Protein AF-A0A357ARF7-F1 (afdb_monomer_lite)

Radius of gyration: 13.1 Å; chains: 1; bounding box: 37×27×34 Å

pLDDT: mean 84.06, std 14.28, range [50.59, 96.81]

Foldseek 3Di:
DFKWAQQDKAFPCPDPPDDDPPQQGWIWTWIATPPPRDIDIDTDGPVLCVVQVPDHGFMWDWDDDPPDTDTHTDDD

Sequence (76 aa):
MDEYEVIRIDEMDFGCEGRPDNEGGKVLVKLKSLKDGSIDAIPYLDKELYAKNINEGDVVLLEEKGKSITLNKKEQ

Secondary structure (DSSP, 8-state):
-EEEEEEEEEE----SS---TTS--EEEEEEEETTT--EEEEEEEHHHHHHTT--TT-EEEEEEETTEEEEEE---

Structure (mmCIF, N/CA/C/O backbone):
data_AF-A0A357ARF7-F1
#
_entry.id   AF-A0A357ARF7-F1
#
loop_
_atom_site.group_PDB
_atom_site.id
_atom_site.type_symbol
_atom_site.label_atom_id
_atom_site.label_alt_id
_atom_site.label_comp_id
_atom_site.label_asym_id
_atom_site.label_entity_id
_atom_site.label_seq_id
_atom_site.pdbx_PDB_ins_code
_atom_site.Cartn_x
_atom_site.Cartn_y
_atom_site.Cartn_z
_atom_site.occupancy
_atom_site.B_iso_or_equiv
_atom_site.auth_seq_id
_atom_site.auth_comp_id
_atom_site.auth_asym_id
_atom_site.auth_atom_id
_atom_site.pdbx_PDB_model_num
ATOM 1 N N . MET A 1 1 ? -7.432 7.140 11.376 1.00 72.12 1 MET A N 1
ATOM 2 C CA . MET A 1 1 ? -6.668 6.155 10.593 1.00 72.12 1 MET A CA 1
ATOM 3 C C . MET A 1 1 ? -7.705 5.263 9.979 1.00 72.12 1 MET A C 1
ATOM 5 O O . MET A 1 1 ? -8.461 4.646 10.721 1.00 72.12 1 MET A O 1
ATOM 9 N N . ASP A 1 2 ? -7.794 5.296 8.664 1.00 87.62 2 ASP A N 1
ATOM 10 C CA . ASP A 1 2 ? -8.784 4.535 7.921 1.00 87.62 2 ASP A CA 1
ATOM 11 C C . ASP A 1 2 ? -8.085 3.311 7.321 1.00 87.62 2 ASP A C 1
ATOM 13 O O . ASP A 1 2 ? -6.900 3.362 6.971 1.00 87.62 2 ASP A O 1
ATOM 17 N N . GLU A 1 3 ? -8.806 2.194 7.291 1.00 93.50 3 GLU A N 1
ATOM 18 C CA . GLU A 1 3 ? -8.297 0.905 6.830 1.00 93.50 3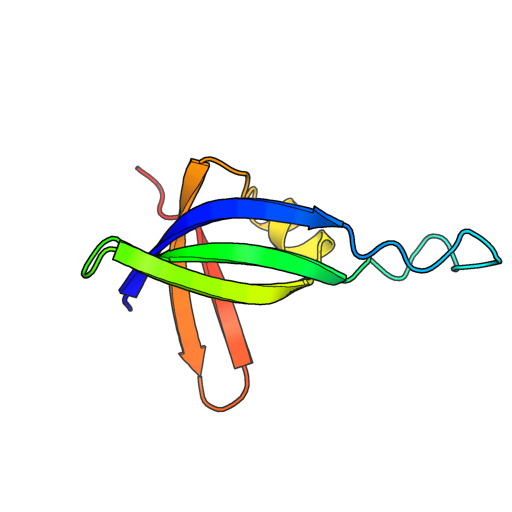 GLU A CA 1
ATOM 19 C C . GLU A 1 3 ? -8.587 0.724 5.345 1.00 93.50 3 GLU A C 1
ATOM 21 O O . GLU A 1 3 ? -9.719 0.920 4.888 1.00 93.50 3 GLU A O 1
ATOM 26 N N . TYR A 1 4 ? -7.561 0.313 4.610 1.00 95.62 4 TYR A N 1
ATOM 27 C CA . TYR A 1 4 ? -7.636 0.075 3.180 1.00 95.62 4 TYR A CA 1
ATOM 28 C C . TYR A 1 4 ? -7.036 -1.280 2.834 1.00 95.62 4 TYR A C 1
ATOM 30 O O . TYR A 1 4 ? -6.021 -1.678 3.394 1.00 95.62 4 TYR A O 1
ATOM 38 N N . GLU A 1 5 ? -7.637 -1.970 1.878 1.00 96.12 5 GLU A N 1
ATOM 39 C CA . GLU A 1 5 ? -7.052 -3.140 1.230 1.00 96.12 5 GLU A CA 1
ATOM 40 C C . GLU A 1 5 ? -6.248 -2.689 0.009 1.00 96.12 5 GLU A C 1
ATOM 42 O O . GLU A 1 5 ? -6.744 -1.918 -0.820 1.00 96.12 5 GLU A O 1
ATOM 47 N N . VAL A 1 6 ? -5.009 -3.162 -0.116 1.00 95.81 6 VAL A N 1
ATOM 48 C CA . VAL A 1 6 ? -4.206 -2.966 -1.324 1.00 95.81 6 VAL A CA 1
ATOM 49 C C . VAL A 1 6 ? -4.745 -3.891 -2.405 1.00 95.81 6 VAL A C 1
ATOM 51 O O . VAL A 1 6 ? -4.434 -5.075 -2.433 1.00 95.81 6 VAL A O 1
ATOM 54 N N . ILE A 1 7 ? -5.564 -3.366 -3.310 1.00 96.81 7 ILE A N 1
ATOM 55 C CA . ILE A 1 7 ? -6.198 -4.189 -4.348 1.00 96.81 7 ILE A CA 1
ATOM 56 C C . ILE A 1 7 ? -5.322 -4.364 -5.586 1.00 96.81 7 ILE A C 1
ATOM 58 O O . ILE A 1 7 ? -5.553 -5.292 -6.359 1.00 96.81 7 ILE A O 1
ATOM 62 N N . ARG A 1 8 ? -4.372 -3.445 -5.818 1.00 95.12 8 ARG A N 1
ATOM 63 C CA . ARG A 1 8 ? -3.436 -3.520 -6.944 1.00 95.12 8 ARG A CA 1
ATOM 64 C C . ARG A 1 8 ? -2.232 -2.600 -6.768 1.00 95.12 8 ARG A C 1
ATOM 66 O O . ARG A 1 8 ? -2.393 -1.486 -6.263 1.00 95.12 8 ARG A O 1
ATOM 73 N N . ILE A 1 9 ? -1.069 -3.009 -7.268 1.00 92.38 9 ILE A N 1
ATOM 74 C CA . ILE A 1 9 ? 0.121 -2.153 -7.397 1.00 92.38 9 ILE A CA 1
ATOM 75 C C . ILE A 1 9 ? 0.528 -2.137 -8.876 1.00 92.38 9 ILE A C 1
ATOM 77 O O . ILE A 1 9 ? 0.939 -3.154 -9.417 1.00 92.38 9 ILE A O 1
ATOM 81 N N . ASP A 1 10 ? 0.366 -0.999 -9.555 1.00 88.75 10 ASP A N 1
ATOM 82 C CA . ASP A 1 10 ? 0.791 -0.837 -10.953 1.00 88.75 10 ASP A CA 1
ATOM 83 C C . ASP A 1 10 ? 2.163 -0.147 -11.008 1.00 88.75 10 ASP A C 1
ATOM 85 O O . ASP A 1 10 ? 2.340 0.963 -10.490 1.00 88.75 10 ASP A O 1
ATOM 89 N N . GLU A 1 11 ? 3.130 -0.779 -11.670 1.00 80.12 11 GLU A N 1
ATOM 90 C CA . GLU A 1 11 ? 4.424 -0.169 -11.974 1.00 80.12 11 GLU A CA 1
ATOM 91 C C . GLU A 1 11 ? 4.229 1.007 -12.940 1.00 80.12 11 GLU A C 1
ATOM 93 O O . GLU A 1 11 ? 3.600 0.873 -13.993 1.00 80.12 11 GLU A O 1
ATOM 98 N N . MET A 1 12 ? 4.743 2.195 -12.594 1.00 71.06 12 MET A N 1
ATOM 99 C CA . MET A 1 12 ? 4.746 3.303 -13.548 1.00 71.06 12 MET A CA 1
ATOM 100 C C . MET A 1 12 ? 5.873 3.068 -14.547 1.00 71.06 12 MET A C 1
ATOM 102 O O . MET A 1 12 ? 7.028 3.406 -14.275 1.00 71.06 12 MET A O 1
ATOM 106 N N . ASP A 1 13 ? 5.512 2.498 -15.694 1.00 61.91 13 ASP A N 1
ATOM 107 C CA . ASP A 1 13 ? 6.389 2.283 -16.843 1.00 61.91 13 ASP A CA 1
ATOM 108 C C . ASP A 1 13 ? 6.879 3.642 -17.378 1.00 61.91 13 ASP A C 1
ATOM 110 O O . ASP A 1 13 ? 6.262 4.304 -18.213 1.00 61.91 13 ASP A O 1
ATOM 114 N N . PHE A 1 14 ? 7.969 4.139 -16.805 1.00 56.75 14 PHE A N 1
ATOM 115 C CA . PHE A 1 14 ? 8.759 5.196 -17.412 1.00 56.75 14 PHE A CA 1
ATOM 116 C C . PHE A 1 14 ? 9.795 4.488 -18.271 1.00 56.75 14 PHE A C 1
ATOM 118 O O . PHE A 1 14 ? 10.672 3.822 -17.726 1.00 56.75 14 PHE A O 1
ATOM 125 N N . GLY A 1 15 ? 9.642 4.614 -19.589 1.00 53.94 15 GLY A N 1
ATOM 126 C CA . GLY A 1 15 ? 10.346 3.829 -20.600 1.00 53.94 15 GLY A CA 1
ATOM 127 C C . GLY A 1 15 ? 11.837 3.571 -20.344 1.00 53.94 15 GLY A C 1
ATOM 128 O O . GLY A 1 15 ? 12.555 4.387 -19.768 1.00 53.94 15 GLY A O 1
ATOM 129 N N . CYS A 1 16 ? 12.288 2.420 -20.843 1.00 52.34 16 CYS A N 1
ATOM 130 C CA . CYS A 1 16 ? 13.607 1.798 -20.669 1.00 52.34 16 CYS A CA 1
ATOM 131 C C . CYS A 1 16 ? 14.859 2.622 -21.047 1.00 52.34 16 CYS A C 1
ATOM 133 O O . CYS A 1 16 ? 15.968 2.103 -20.929 1.00 52.34 16 CYS A O 1
ATOM 135 N N . GLU A 1 17 ? 14.762 3.874 -21.491 1.00 57.31 17 GLU A N 1
ATOM 136 C CA . GLU A 1 17 ? 15.950 4.656 -21.854 1.00 57.31 17 GLU A CA 1
ATOM 137 C C . GLU A 1 17 ? 16.554 5.360 -20.626 1.00 57.31 17 GLU A C 1
ATOM 139 O O . GLU A 1 17 ? 16.360 6.549 -20.390 1.00 57.31 17 GLU A O 1
ATOM 144 N N . GLY A 1 18 ? 17.328 4.598 -19.844 1.00 50.59 18 GLY A N 1
ATOM 145 C CA . GLY A 1 18 ? 18.409 5.155 -19.024 1.00 50.59 18 GLY A CA 1
ATOM 146 C C . GLY A 1 18 ? 18.047 5.641 -17.621 1.00 50.59 18 GLY A C 1
ATOM 147 O O . GLY A 1 18 ? 18.563 6.673 -17.190 1.00 50.59 18 GLY A O 1
ATOM 148 N N . ARG A 1 19 ? 17.214 4.910 -16.869 1.00 54.28 19 ARG A N 1
ATOM 149 C CA . ARG A 1 19 ? 17.106 5.174 -15.426 1.00 54.28 19 ARG A CA 1
ATOM 150 C C . ARG A 1 19 ? 18.317 4.599 -14.683 1.00 54.28 19 ARG A C 1
ATOM 152 O O . ARG A 1 19 ? 18.616 3.424 -14.868 1.00 54.28 19 ARG A O 1
ATOM 159 N N . PRO A 1 20 ? 19.014 5.391 -13.849 1.00 54.00 20 PRO A N 1
ATOM 160 C CA . PRO A 1 20 ? 20.038 4.853 -12.964 1.00 54.00 20 PRO A CA 1
ATOM 161 C C . PRO A 1 20 ? 19.406 3.824 -12.014 1.00 54.00 20 PRO A C 1
ATOM 163 O O . PRO A 1 20 ? 18.360 4.105 -11.430 1.00 54.00 20 PRO A O 1
ATOM 166 N N . ASP A 1 21 ? 20.065 2.672 -11.835 1.00 53.66 21 ASP A N 1
ATOM 167 C CA . ASP A 1 21 ? 19.661 1.488 -11.042 1.00 53.66 21 ASP A CA 1
ATOM 168 C C . ASP A 1 21 ? 19.144 1.746 -9.606 1.00 53.66 21 ASP A C 1
ATOM 170 O O . ASP A 1 21 ? 18.692 0.821 -8.940 1.00 53.66 21 ASP A O 1
ATOM 174 N N . ASN A 1 22 ? 19.196 2.980 -9.094 1.00 52.00 22 ASN A N 1
ATOM 175 C CA . ASN A 1 22 ? 18.990 3.288 -7.677 1.00 52.00 22 ASN A CA 1
ATOM 176 C C . ASN A 1 22 ? 17.876 4.296 -7.356 1.00 52.00 22 ASN A C 1
ATOM 178 O O . ASN A 1 22 ? 17.646 4.586 -6.178 1.00 52.00 22 ASN A O 1
ATOM 182 N N . GLU A 1 23 ? 17.155 4.831 -8.343 1.00 52.81 23 GLU A N 1
ATOM 183 C CA . GLU A 1 23 ? 15.979 5.665 -8.065 1.00 52.81 23 GLU A CA 1
ATOM 184 C C . GLU A 1 23 ? 14.723 4.796 -8.054 1.00 52.81 23 GLU A C 1
ATOM 186 O O . GLU A 1 23 ? 14.011 4.695 -9.051 1.00 52.81 23 GLU A O 1
ATOM 191 N N . GLY A 1 24 ? 14.488 4.139 -6.909 1.00 57.94 24 GLY A N 1
ATOM 192 C CA . GLY A 1 24 ? 13.321 3.288 -6.661 1.00 57.94 24 GLY A CA 1
ATOM 193 C C . GLY A 1 24 ? 12.051 3.906 -7.242 1.00 57.94 24 GLY A C 1
ATOM 194 O O . GLY A 1 24 ? 11.641 5.002 -6.841 1.00 57.94 24 GLY A O 1
ATOM 195 N N . GLY A 1 25 ? 11.486 3.219 -8.236 1.00 75.06 25 GLY A N 1
ATOM 196 C CA . GLY A 1 25 ? 10.372 3.714 -9.029 1.00 75.06 25 GLY A CA 1
ATOM 197 C C . GLY A 1 25 ? 9.192 4.117 -8.150 1.00 75.06 25 GLY A C 1
ATOM 198 O O . GLY A 1 25 ? 8.939 3.542 -7.090 1.00 75.06 25 GLY A O 1
ATOM 199 N N . LYS A 1 26 ? 8.452 5.138 -8.585 1.00 84.44 26 LYS A N 1
ATOM 200 C CA . LYS A 1 26 ? 7.106 5.351 -8.054 1.00 84.44 26 LYS A CA 1
ATOM 201 C C . LYS A 1 26 ? 6.181 4.330 -8.700 1.00 84.44 26 LYS A C 1
ATOM 203 O O . LYS A 1 26 ? 6.207 4.169 -9.916 1.00 84.44 26 LYS A O 1
ATOM 208 N N . VAL A 1 27 ? 5.358 3.691 -7.888 1.00 89.50 27 VAL A N 1
ATOM 209 C CA . VAL A 1 27 ? 4.278 2.800 -8.314 1.00 89.50 27 VAL A CA 1
ATOM 210 C C . VAL A 1 27 ? 2.945 3.451 -7.973 1.00 89.50 27 VAL A C 1
ATOM 212 O O . VAL A 1 27 ? 2.868 4.334 -7.112 1.00 89.50 27 VAL A O 1
ATOM 215 N N . LEU A 1 28 ? 1.886 3.056 -8.667 1.00 92.06 28 LEU A N 1
ATOM 216 C CA . LEU A 1 28 ? 0.531 3.483 -8.358 1.00 92.06 28 LEU A CA 1
ATOM 217 C C . LEU A 1 28 ? -0.144 2.414 -7.498 1.00 92.06 28 LEU A C 1
ATOM 219 O O . LEU A 1 28 ? -0.448 1.324 -7.979 1.00 92.06 28 LEU A O 1
ATOM 223 N N . VAL A 1 29 ? -0.399 2.736 -6.233 1.00 93.81 29 VAL A N 1
ATOM 224 C CA . VAL A 1 29 ? -1.056 1.829 -5.288 1.00 93.81 29 VAL A CA 1
ATOM 225 C C . VAL A 1 29 ? -2.550 2.108 -5.299 1.00 93.81 29 VAL A C 1
ATOM 227 O O . VAL A 1 29 ? -2.976 3.214 -4.963 1.00 93.81 29 VAL A O 1
ATOM 230 N N . LYS A 1 30 ? -3.348 1.110 -5.682 1.00 95.56 30 LYS A N 1
ATOM 231 C CA . LYS A 1 30 ? -4.809 1.160 -5.608 1.00 95.56 30 LYS A CA 1
ATOM 232 C C . LYS A 1 30 ? -5.262 0.600 -4.266 1.00 95.56 30 LYS A C 1
ATOM 234 O O . LYS A 1 30 ? -4.968 -0.545 -3.927 1.00 95.56 30 LYS A O 1
ATOM 239 N N . LEU A 1 31 ? -5.985 1.424 -3.526 1.00 95.62 31 LEU A N 1
ATOM 240 C CA . LEU A 1 31 ? -6.451 1.182 -2.173 1.00 95.62 31 LEU A CA 1
ATOM 241 C C . LEU A 1 31 ? -7.974 1.168 -2.168 1.00 95.62 31 LEU A C 1
ATOM 243 O O . LEU A 1 31 ? -8.606 2.096 -2.664 1.00 95.62 31 LEU A O 1
ATOM 247 N N . LYS A 1 32 ? -8.570 0.130 -1.590 1.00 96.44 32 LYS A N 1
ATOM 248 C CA . LYS A 1 32 ? -10.013 0.046 -1.378 1.00 96.44 32 LYS A CA 1
ATOM 249 C C . LYS A 1 32 ? -10.327 0.288 0.088 1.00 96.44 32 LYS A C 1
ATOM 251 O O . LYS A 1 32 ? -9.885 -0.477 0.939 1.00 96.44 32 LYS A O 1
ATOM 256 N N . SER A 1 33 ? -11.107 1.322 0.383 1.00 94.94 33 SER A N 1
ATOM 257 C CA . SER A 1 33 ? -11.555 1.616 1.743 1.00 94.94 33 SER A CA 1
ATOM 258 C C . SER A 1 33 ? -12.411 0.470 2.274 1.00 94.94 33 SER A C 1
ATOM 260 O O . SER A 1 33 ? -13.427 0.119 1.670 1.00 94.94 33 SER A O 1
ATOM 262 N N . LEU A 1 34 ? -12.052 -0.083 3.433 1.00 93.00 34 LEU A N 1
ATOM 263 C CA . LEU A 1 34 ? -12.859 -1.114 4.096 1.00 93.00 34 LEU A CA 1
ATOM 264 C C . LEU A 1 34 ? -14.124 -0.545 4.757 1.00 93.00 34 LEU A C 1
ATOM 266 O O . LEU A 1 34 ? -15.022 -1.300 5.121 1.00 93.00 34 LEU A O 1
ATOM 270 N N . LYS A 1 35 ? -14.215 0.784 4.895 1.00 92.06 35 LYS A N 1
ATOM 271 C CA . LYS A 1 35 ? -15.355 1.469 5.516 1.00 92.06 35 LYS A CA 1
ATOM 272 C C . LYS A 1 35 ? -16.530 1.658 4.557 1.00 92.06 35 LYS A C 1
ATOM 274 O O . LYS A 1 35 ? -17.669 1.432 4.947 1.00 92.06 35 LYS A O 1
ATOM 279 N N . ASP A 1 36 ? -16.252 2.115 3.339 1.00 93.31 36 ASP A N 1
ATOM 280 C CA . ASP A 1 36 ? -17.275 2.520 2.360 1.00 93.31 36 ASP A CA 1
ATOM 281 C C . ASP A 1 36 ? -17.141 1.785 1.011 1.00 93.31 36 ASP A C 1
ATOM 283 O O . ASP A 1 36 ? -18.054 1.786 0.194 1.00 93.31 36 ASP A O 1
ATOM 287 N N . GLY A 1 37 ? -16.019 1.097 0.771 1.00 93.25 37 GLY A N 1
ATOM 288 C CA . GLY A 1 37 ? -15.750 0.403 -0.491 1.00 93.25 37 GLY A CA 1
ATOM 289 C C . GLY A 1 37 ? -15.229 1.306 -1.612 1.00 93.25 37 GLY A C 1
ATOM 290 O O . GLY A 1 37 ? -14.936 0.798 -2.694 1.00 93.25 37 GLY A O 1
ATOM 291 N N . SER A 1 38 ? -15.084 2.609 -1.353 1.00 94.81 38 SER A N 1
ATOM 292 C CA . SER A 1 38 ? -14.452 3.576 -2.255 1.00 94.81 38 SER A CA 1
ATOM 293 C C . SER A 1 38 ? -13.024 3.155 -2.638 1.00 94.81 38 SER A C 1
ATOM 295 O O . SER A 1 38 ? -12.311 2.560 -1.828 1.00 94.81 38 SER A O 1
ATOM 297 N N . ILE A 1 39 ? -12.623 3.436 -3.882 1.00 94.81 39 ILE A N 1
ATOM 298 C CA . ILE A 1 39 ? -11.309 3.072 -4.428 1.00 94.81 39 ILE A CA 1
ATOM 299 C C . ILE A 1 39 ? -10.515 4.340 -4.724 1.00 94.81 39 ILE A C 1
ATOM 301 O O . ILE A 1 39 ? -10.935 5.162 -5.538 1.00 94.81 39 ILE A O 1
ATOM 305 N N . ASP A 1 40 ? -9.329 4.424 -4.137 1.00 92.12 40 ASP A N 1
ATOM 306 C CA . ASP A 1 40 ? -8.368 5.500 -4.330 1.00 92.12 40 ASP A CA 1
ATOM 307 C C . ASP A 1 40 ? -7.086 4.958 -4.961 1.00 92.12 40 ASP A C 1
ATOM 309 O O . ASP A 1 40 ? -6.718 3.798 -4.778 1.00 92.12 40 ASP A O 1
ATOM 313 N N . ALA A 1 41 ? -6.387 5.794 -5.723 1.00 91.94 41 ALA A N 1
ATOM 314 C CA . ALA A 1 41 ? -5.106 5.442 -6.322 1.00 91.94 41 ALA A CA 1
ATOM 315 C C . ALA A 1 41 ? -4.075 6.508 -5.965 1.00 91.94 41 ALA A C 1
ATOM 317 O O . ALA A 1 41 ? -4.229 7.670 -6.343 1.00 91.94 41 ALA A O 1
ATOM 318 N N . ILE A 1 42 ? -3.022 6.114 -5.248 1.00 91.06 42 ILE A N 1
ATOM 319 C CA . ILE A 1 42 ? -1.987 7.038 -4.785 1.00 91.06 42 ILE A CA 1
ATOM 320 C C . ILE A 1 42 ? -0.612 6.653 -5.340 1.00 91.06 42 ILE A C 1
ATOM 322 O O . ILE A 1 42 ? -0.255 5.473 -5.351 1.00 91.06 42 ILE A O 1
ATOM 326 N N . PRO A 1 43 ? 0.190 7.625 -5.809 1.00 90.19 43 PRO A N 1
ATOM 327 C CA . PRO A 1 43 ? 1.581 7.366 -6.140 1.00 90.19 43 PRO A CA 1
ATOM 328 C C . PRO A 1 43 ? 2.372 7.117 -4.851 1.00 90.19 43 PRO A C 1
ATOM 330 O O . PRO A 1 43 ? 2.374 7.955 -3.948 1.00 90.19 43 PRO A O 1
ATOM 333 N N . TYR A 1 44 ? 3.079 5.993 -4.780 1.00 89.62 44 TYR A N 1
ATOM 334 C CA . TYR A 1 44 ? 3.903 5.616 -3.633 1.00 89.62 44 TYR A CA 1
ATOM 335 C C . TYR A 1 44 ? 5.279 5.124 -4.088 1.00 89.62 44 TYR A C 1
ATOM 337 O O . TYR A 1 44 ? 5.463 4.743 -5.24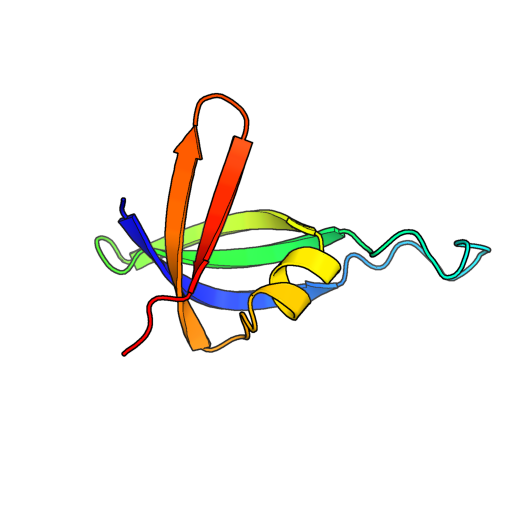2 1.00 89.62 44 TYR A O 1
ATOM 345 N N . LEU A 1 45 ? 6.275 5.186 -3.206 1.00 88.75 45 LEU A N 1
ATOM 346 C CA . LEU A 1 45 ? 7.622 4.708 -3.520 1.00 88.75 45 LEU A CA 1
ATOM 347 C C . LEU A 1 45 ? 7.670 3.184 -3.391 1.00 88.75 45 LEU A C 1
ATOM 349 O O . LEU A 1 45 ? 7.363 2.663 -2.320 1.00 88.75 45 LEU A O 1
ATOM 353 N N . ASP A 1 46 ? 8.119 2.495 -4.440 1.00 87.25 46 ASP A N 1
ATOM 354 C CA . ASP A 1 46 ? 8.255 1.033 -4.454 1.00 87.25 46 ASP A CA 1
ATOM 355 C C . ASP A 1 46 ? 9.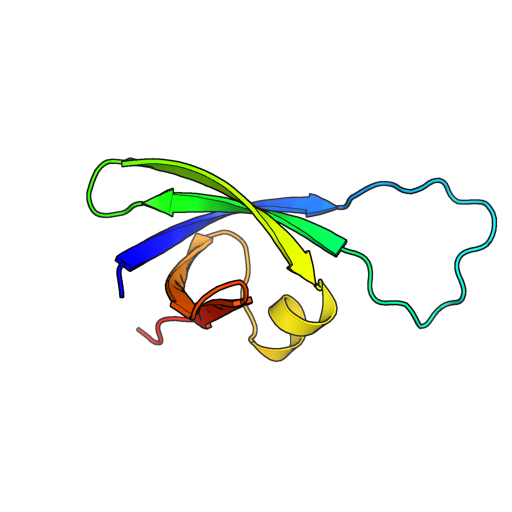114 0.525 -3.285 1.00 87.25 46 ASP A C 1
ATOM 357 O O . ASP A 1 46 ? 8.685 -0.306 -2.485 1.00 87.25 46 ASP A O 1
ATOM 361 N N . LYS A 1 47 ? 10.282 1.149 -3.084 1.00 87.56 47 LYS A N 1
ATOM 362 C CA . LYS A 1 47 ? 11.200 0.807 -1.987 1.00 87.56 47 LYS A CA 1
ATOM 363 C C . LYS A 1 47 ? 10.549 0.865 -0.599 1.00 87.56 47 LYS A C 1
ATOM 365 O O . LYS A 1 47 ? 10.940 0.111 0.286 1.00 87.56 47 LYS A O 1
ATOM 370 N N . GLU A 1 48 ? 9.581 1.763 -0.394 1.00 89.38 48 GLU A N 1
ATOM 371 C CA . GLU A 1 48 ? 8.896 1.911 0.893 1.00 89.38 48 GLU A CA 1
ATOM 372 C C . GLU A 1 48 ? 7.872 0.789 1.092 1.00 89.38 48 GLU A C 1
ATOM 374 O O . GLU A 1 48 ? 7.754 0.272 2.203 1.00 89.38 48 GLU A O 1
ATOM 379 N N . LEU A 1 49 ? 7.170 0.372 0.028 1.00 90.31 49 LEU A N 1
ATOM 380 C CA . LEU A 1 49 ? 6.294 -0.807 0.069 1.00 90.31 49 LEU A CA 1
ATOM 381 C C . LEU A 1 49 ? 7.103 -2.061 0.380 1.00 90.31 49 LEU A C 1
ATOM 383 O O . LEU A 1 49 ? 6.738 -2.810 1.286 1.00 90.31 49 LEU A O 1
ATOM 387 N N . TYR A 1 50 ? 8.237 -2.235 -0.304 1.00 88.38 50 TYR A N 1
ATOM 388 C CA . TYR A 1 50 ? 9.140 -3.359 -0.087 1.00 88.38 50 TYR A CA 1
ATOM 389 C C . TYR A 1 50 ? 9.679 -3.386 1.350 1.00 88.38 50 TYR A C 1
ATOM 391 O O . TYR A 1 50 ? 9.583 -4.408 2.031 1.00 88.38 50 TYR A O 1
ATOM 399 N N . ALA A 1 51 ? 10.170 -2.250 1.861 1.00 90.50 51 ALA A N 1
ATOM 400 C CA . ALA A 1 51 ? 10.680 -2.137 3.229 1.00 90.50 51 ALA A CA 1
ATOM 401 C C . ALA A 1 51 ? 9.612 -2.433 4.297 1.00 90.50 51 ALA A C 1
ATOM 403 O O . ALA A 1 51 ? 9.931 -2.969 5.357 1.00 90.50 51 ALA A O 1
ATOM 404 N N . LYS A 1 52 ? 8.346 -2.101 4.019 1.00 91.75 52 LYS A N 1
ATOM 405 C CA . LYS A 1 52 ? 7.198 -2.357 4.905 1.00 91.75 52 LYS A CA 1
ATOM 406 C C . LYS A 1 52 ? 6.504 -3.697 4.635 1.00 91.75 52 LYS A C 1
ATOM 408 O O . LYS A 1 52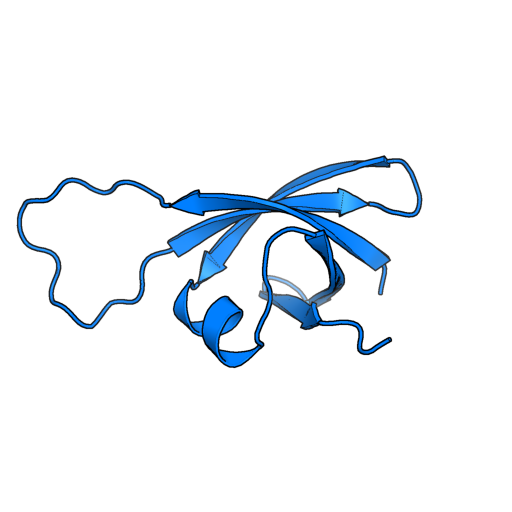 ? 5.518 -4.004 5.303 1.00 91.75 52 LYS A O 1
ATOM 413 N N . ASN A 1 53 ? 7.004 -4.477 3.675 1.00 92.75 53 ASN A N 1
ATOM 414 C CA . ASN A 1 53 ? 6.435 -5.748 3.232 1.00 92.75 53 ASN A CA 1
ATOM 415 C C . ASN A 1 53 ? 4.932 -5.654 2.882 1.00 92.75 53 ASN A C 1
ATOM 417 O O . ASN A 1 53 ? 4.137 -6.518 3.257 1.00 92.75 53 ASN A O 1
ATOM 421 N N . ILE A 1 54 ? 4.541 -4.570 2.208 1.00 93.38 54 I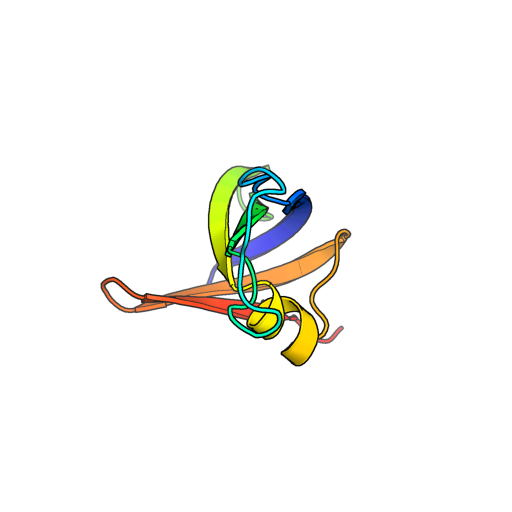LE A N 1
ATOM 422 C CA . ILE A 1 54 ? 3.167 -4.324 1.758 1.00 93.38 54 ILE A CA 1
ATOM 423 C C . ILE A 1 54 ? 3.009 -4.892 0.348 1.00 93.38 54 ILE A C 1
ATOM 425 O O . ILE A 1 54 ? 3.684 -4.436 -0.572 1.00 93.38 54 ILE A O 1
ATOM 429 N N . ASN A 1 55 ? 2.100 -5.850 0.183 1.00 92.75 55 ASN A N 1
ATOM 430 C CA . ASN A 1 55 ? 1.792 -6.495 -1.090 1.00 92.75 55 ASN A CA 1
ATOM 431 C C . ASN A 1 55 ? 0.300 -6.361 -1.421 1.00 92.75 55 ASN A C 1
ATOM 433 O O . ASN A 1 55 ? -0.511 -5.928 -0.602 1.00 92.75 55 ASN A O 1
ATOM 437 N N . GLU A 1 56 ? -0.076 -6.754 -2.633 1.00 94.31 56 GLU A N 1
ATOM 438 C CA . GLU A 1 56 ? -1.481 -6.875 -3.023 1.00 94.31 56 GLU A CA 1
ATOM 439 C C . GLU A 1 56 ? -2.209 -7.883 -2.115 1.00 94.31 56 GLU A C 1
ATOM 441 O O . GLU A 1 56 ? -1.700 -8.962 -1.815 1.00 94.31 56 GLU A O 1
ATOM 446 N N . GLY A 1 57 ? -3.402 -7.513 -1.654 1.00 94.19 57 GLY A N 1
ATOM 447 C CA . GLY A 1 57 ? -4.195 -8.242 -0.666 1.00 94.19 57 GLY A CA 1
ATOM 448 C C . GLY A 1 57 ? -3.896 -7.878 0.792 1.00 94.19 57 GLY A C 1
ATOM 449 O O . GLY A 1 57 ? -4.669 -8.262 1.668 1.00 94.19 57 GLY A O 1
ATOM 450 N N . ASP A 1 58 ? -2.827 -7.126 1.083 1.00 95.00 58 ASP A N 1
ATOM 451 C CA . ASP A 1 58 ? -2.566 -6.668 2.450 1.00 95.00 58 ASP A CA 1
ATOM 452 C C . ASP A 1 58 ? -3.528 -5.543 2.864 1.00 95.00 58 ASP A C 1
ATOM 454 O O . ASP A 1 58 ? -3.875 -4.652 2.082 1.00 95.00 58 ASP A O 1
ATOM 458 N N . VAL A 1 59 ? -3.910 -5.549 4.143 1.00 94.62 59 VAL A N 1
ATOM 459 C CA . VAL A 1 59 ? -4.641 -4.442 4.767 1.00 94.62 59 VAL A CA 1
ATOM 460 C C . VAL A 1 59 ? -3.640 -3.446 5.341 1.00 94.62 59 VAL A C 1
ATOM 462 O O . VAL A 1 59 ? -2.739 -3.800 6.105 1.00 94.62 59 VAL A O 1
ATOM 465 N N . VAL A 1 60 ? -3.805 -2.177 4.986 1.00 94.56 60 VAL A N 1
ATOM 466 C CA . VAL A 1 60 ? -2.953 -1.069 5.407 1.00 94.56 60 VAL A CA 1
ATOM 467 C C . VAL A 1 60 ? -3.767 0.022 6.094 1.00 94.56 60 VAL A C 1
ATOM 469 O O . VAL A 1 60 ? -4.932 0.268 5.786 1.00 94.56 60 VAL A O 1
ATOM 472 N N . LEU A 1 61 ? -3.121 0.711 7.026 1.00 93.62 61 LEU A N 1
ATOM 473 C CA . LEU A 1 61 ? -3.605 1.946 7.620 1.00 93.62 61 LEU A CA 1
ATOM 474 C C . LEU A 1 61 ? -3.032 3.117 6.832 1.00 93.62 61 LEU A C 1
ATOM 476 O O . LEU A 1 61 ? -1.808 3.268 6.743 1.00 93.62 61 LEU A O 1
ATOM 480 N N . LEU A 1 62 ? -3.918 3.950 6.289 1.00 90.50 62 LEU A N 1
ATOM 481 C CA . LEU A 1 62 ? -3.530 5.202 5.654 1.00 90.50 62 LEU A CA 1
ATOM 482 C C . LEU A 1 62 ? -3.497 6.309 6.713 1.00 90.50 62 LEU A C 1
ATOM 484 O O . LEU A 1 62 ? -4.505 6.612 7.362 1.00 90.50 62 LEU A O 1
ATOM 488 N N . GLU A 1 63 ? -2.319 6.904 6.898 1.00 89.81 63 GLU A N 1
ATOM 489 C CA . GLU A 1 63 ? -2.123 8.101 7.713 1.00 89.81 63 GLU A CA 1
ATOM 490 C C . GLU A 1 63 ? -1.780 9.286 6.804 1.00 89.81 63 GLU A C 1
ATOM 492 O O . GLU A 1 63 ? -0.720 9.320 6.175 1.00 89.81 63 GLU A O 1
ATOM 497 N N . GLU A 1 64 ? -2.674 10.272 6.760 1.00 86.75 64 GLU A N 1
ATOM 498 C CA . GLU A 1 64 ? -2.442 11.547 6.087 1.00 86.75 64 GLU A CA 1
ATOM 499 C C . GLU A 1 64 ? -2.007 12.598 7.118 1.00 86.75 64 GLU A C 1
ATOM 501 O O . GLU A 1 64 ? -2.758 12.962 8.026 1.00 86.75 64 GLU A O 1
ATOM 506 N N . LYS A 1 65 ? -0.769 13.089 6.993 1.00 85.38 65 LYS A N 1
ATOM 507 C CA . LYS A 1 65 ? -0.235 14.201 7.791 1.00 85.38 65 LYS A CA 1
ATOM 508 C C . LYS A 1 65 ? 0.107 15.370 6.877 1.00 85.38 65 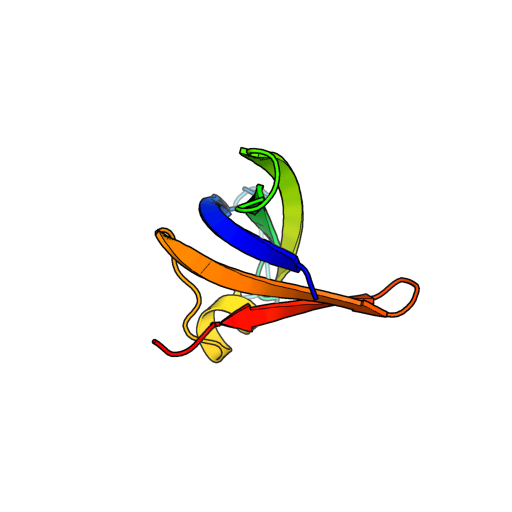LYS A C 1
ATOM 510 O O . LYS A 1 65 ? 1.218 15.485 6.355 1.00 85.38 65 LYS A O 1
ATOM 515 N N . GLY A 1 66 ? -0.861 16.264 6.692 1.00 83.75 66 GLY A N 1
ATOM 516 C CA . GLY A 1 66 ? -0.712 17.438 5.834 1.00 83.75 66 GLY A CA 1
ATOM 517 C C . GLY A 1 66 ? -0.594 17.040 4.363 1.00 83.75 66 GLY A C 1
ATOM 518 O O . GLY A 1 66 ? -1.577 16.643 3.760 1.00 83.75 66 GLY A O 1
ATOM 519 N N . LYS A 1 67 ? 0.604 17.160 3.777 1.00 78.44 67 LYS A N 1
ATOM 520 C CA . LYS A 1 67 ? 0.881 16.749 2.383 1.00 78.44 67 LYS A CA 1
ATOM 521 C C . LYS A 1 67 ? 1.549 15.373 2.266 1.00 78.44 67 LYS A C 1
ATOM 523 O O . LYS A 1 67 ? 1.875 14.955 1.158 1.00 78.44 67 LYS A O 1
ATOM 528 N N . SER A 1 68 ? 1.792 14.699 3.389 1.00 82.12 68 SER A N 1
ATOM 529 C CA . SER A 1 68 ? 2.496 13.419 3.432 1.00 82.12 68 SER A CA 1
ATOM 530 C C . SER A 1 68 ? 1.516 12.286 3.706 1.00 82.12 68 SER A C 1
ATOM 532 O O . SER A 1 68 ? 0.812 12.313 4.715 1.00 82.12 68 SER A O 1
ATOM 534 N N . ILE A 1 69 ? 1.511 11.280 2.833 1.00 87.62 69 ILE A N 1
ATOM 535 C CA . ILE A 1 69 ? 0.729 10.052 3.001 1.00 87.62 69 ILE A CA 1
ATOM 536 C C . ILE A 1 69 ? 1.683 8.937 3.420 1.00 87.62 69 ILE A C 1
ATOM 538 O O . ILE A 1 69 ? 2.724 8.735 2.795 1.00 87.62 69 ILE A O 1
ATOM 542 N N . THR A 1 70 ? 1.328 8.209 4.475 1.00 90.56 70 THR A N 1
ATOM 543 C CA . THR A 1 70 ? 2.079 7.044 4.953 1.00 90.56 70 THR A CA 1
ATOM 544 C C . THR A 1 70 ? 1.173 5.825 4.976 1.00 90.56 70 THR A C 1
ATOM 546 O O . THR A 1 70 ? 0.076 5.884 5.528 1.00 90.56 70 THR A O 1
ATOM 549 N N . LEU A 1 71 ? 1.648 4.717 4.405 1.00 91.94 71 LEU A N 1
ATOM 550 C CA . LEU A 1 71 ? 0.997 3.416 4.504 1.00 91.94 71 LEU A CA 1
ATOM 551 C C . LEU A 1 71 ? 1.708 2.587 5.570 1.00 91.94 71 LEU A C 1
ATOM 553 O O . LEU A 1 71 ? 2.939 2.519 5.603 1.00 91.94 71 LEU A O 1
ATOM 557 N N . ASN A 1 72 ? 0.939 1.963 6.455 1.00 92.69 72 ASN A N 1
ATOM 558 C CA . ASN A 1 72 ? 1.462 1.021 7.437 1.00 92.69 72 ASN A CA 1
ATOM 559 C C . ASN A 1 72 ? 0.688 -0.284 7.331 1.00 92.69 72 ASN A C 1
ATOM 561 O O . ASN A 1 72 ? -0.538 -0.270 7.413 1.00 92.69 72 ASN A O 1
ATOM 565 N N . LYS A 1 73 ? 1.397 -1.399 7.147 1.00 92.75 73 LYS A N 1
ATOM 566 C CA . LYS A 1 73 ? 0.789 -2.728 7.148 1.00 92.75 73 LYS A CA 1
ATOM 567 C C . LYS A 1 73 ? 0.115 -2.972 8.494 1.00 92.75 73 LYS A C 1
ATOM 569 O O . LYS A 1 73 ? 0.733 -2.762 9.537 1.00 92.75 73 LYS A O 1
ATOM 574 N N . LYS A 1 74 ? -1.150 -3.383 8.469 1.00 88.62 74 LYS A N 1
ATOM 575 C CA . LYS A 1 74 ? -1.838 -3.851 9.665 1.00 88.62 74 LYS A CA 1
ATOM 576 C C . LYS A 1 74 ? -1.367 -5.282 9.916 1.00 88.62 74 LYS A C 1
ATOM 578 O O . LYS A 1 74 ? -1.681 -6.178 9.138 1.00 88.62 74 LYS A O 1
ATOM 583 N N . GLU A 1 75 ? -0.566 -5.484 10.956 1.00 74.88 75 GLU A N 1
ATOM 584 C CA . GLU A 1 75 ? -0.264 -6.835 11.436 1.00 74.88 75 GLU A CA 1
ATOM 585 C C . GLU A 1 75 ? -1.573 -7.476 11.930 1.00 74.88 75 GLU A C 1
ATOM 587 O O . GLU A 1 75 ? -2.347 -6.828 12.643 1.00 74.88 75 GLU A O 1
ATOM 592 N N . GLN A 1 76 ? -1.856 -8.696 11.461 1.00 57.88 76 GLN A N 1
ATOM 593 C CA . GLN A 1 76 ? -3.012 -9.495 11.886 1.00 57.88 76 GLN A CA 1
ATOM 594 C C . GLN A 1 76 ? -2.745 -10.171 13.228 1.00 57.88 76 GLN A C 1
ATOM 596 O O . GLN A 1 76 ? -1.619 -10.689 13.403 1.00 57.88 76 GLN A O 1
#